Protein AF-A0A1Z5HD09-F1 (afdb_monomer_lite)

Structure (mmCIF, N/CA/C/O backbone):
data_AF-A0A1Z5HD09-F1
#
_entry.id   AF-A0A1Z5HD09-F1
#
loop_
_atom_site.group_PDB
_atom_site.id
_atom_site.type_symbol
_atom_site.label_atom_id
_atom_site.la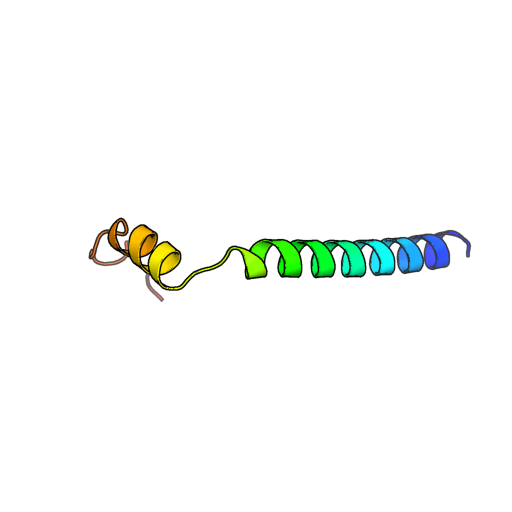bel_alt_id
_atom_site.label_comp_id
_atom_site.label_asym_id
_atom_site.label_entity_id
_atom_site.label_seq_id
_atom_site.pdbx_PDB_ins_code
_atom_site.Cartn_x
_atom_site.Cartn_y
_atom_site.Cartn_z
_atom_site.occupancy
_atom_site.B_iso_or_equiv
_atom_site.auth_seq_id
_atom_site.auth_comp_id
_atom_site.auth_asym_id
_atom_site.auth_atom_id
_atom_site.pdbx_PDB_model_num
ATOM 1 N N . MET A 1 1 ? 10.114 -9.678 33.780 1.00 62.56 1 MET A N 1
ATOM 2 C CA . MET A 1 1 ? 8.649 -9.644 33.560 1.00 62.56 1 MET A CA 1
ATOM 3 C C . MET A 1 1 ? 8.193 -8.425 32.753 1.00 62.56 1 MET A C 1
ATOM 5 O O . MET A 1 1 ? 7.397 -8.601 31.847 1.00 62.56 1 MET A O 1
ATOM 9 N N . ASN A 1 2 ? 8.729 -7.221 32.996 1.00 76.06 2 ASN A N 1
ATOM 10 C CA . ASN A 1 2 ? 8.306 -5.997 32.288 1.00 76.06 2 ASN A CA 1
ATOM 11 C C . ASN A 1 2 ? 8.490 -6.047 30.760 1.00 76.06 2 ASN A C 1
ATOM 13 O O . ASN A 1 2 ? 7.638 -5.555 30.036 1.00 76.06 2 ASN A O 1
ATOM 17 N N . GLN A 1 3 ? 9.541 -6.706 30.265 1.00 83.44 3 GLN A N 1
ATOM 18 C CA . GLN A 1 3 ? 9.827 -6.772 28.826 1.00 83.44 3 GLN A CA 1
ATOM 19 C C . GLN A 1 3 ? 8.760 -7.518 28.009 1.00 83.44 3 GLN A C 1
ATOM 21 O O . GLN A 1 3 ? 8.499 -7.106 26.887 1.00 83.44 3 GLN A O 1
ATOM 26 N N . PHE A 1 4 ? 8.108 -8.549 28.566 1.00 90.06 4 PHE A N 1
ATOM 27 C CA . PHE A 1 4 ? 7.049 -9.292 27.866 1.00 90.06 4 PHE A CA 1
ATOM 28 C C . PHE A 1 4 ? 5.794 -8.434 27.656 1.00 90.06 4 PHE A C 1
ATOM 30 O O . PHE A 1 4 ? 5.220 -8.404 26.571 1.00 90.06 4 PHE A O 1
ATOM 37 N N . PHE A 1 5 ? 5.390 -7.682 28.683 1.00 90.62 5 PHE A N 1
ATOM 38 C CA . PHE A 1 5 ? 4.271 -6.750 28.563 1.00 90.62 5 PHE A CA 1
ATOM 39 C C . PHE A 1 5 ? 4.605 -5.602 27.611 1.00 90.62 5 PHE A C 1
ATOM 41 O O . PHE A 1 5 ? 3.784 -5.247 26.770 1.00 90.62 5 PHE A O 1
ATOM 48 N N . THR A 1 6 ? 5.824 -5.062 27.691 1.00 94.94 6 THR A N 1
ATOM 49 C CA . THR A 1 6 ? 6.282 -4.022 26.766 1.00 94.94 6 THR A CA 1
ATOM 50 C C . THR A 1 6 ? 6.284 -4.512 25.317 1.00 94.94 6 THR A C 1
ATOM 52 O O . THR A 1 6 ? 5.778 -3.798 24.455 1.00 94.94 6 THR A O 1
ATOM 55 N N . SER A 1 7 ? 6.782 -5.722 25.035 1.00 95.31 7 SER A N 1
ATOM 56 C CA . SER A 1 7 ? 6.789 -6.267 23.672 1.00 95.31 7 SER A CA 1
ATOM 57 C C . SER A 1 7 ? 5.379 -6.546 23.156 1.00 95.31 7 SER A C 1
ATOM 59 O O . SER A 1 7 ? 5.074 -6.173 22.030 1.00 95.31 7 SER A O 1
ATOM 61 N N . ALA A 1 8 ? 4.495 -7.116 23.980 1.00 96.06 8 ALA A N 1
ATOM 62 C CA . ALA A 1 8 ? 3.116 -7.398 23.579 1.00 96.06 8 ALA A CA 1
ATOM 63 C C . ALA A 1 8 ? 2.320 -6.115 23.271 1.00 96.06 8 ALA A C 1
ATOM 65 O O . ALA A 1 8 ? 1.550 -6.065 22.311 1.00 96.06 8 ALA A O 1
ATOM 66 N N . ILE A 1 9 ? 2.518 -5.054 24.062 1.00 96.50 9 ILE A N 1
ATOM 67 C CA . ILE A 1 9 ? 1.893 -3.748 23.809 1.00 96.50 9 ILE A CA 1
ATOM 68 C C . ILE A 1 9 ? 2.448 -3.135 22.520 1.00 96.50 9 ILE A C 1
ATOM 70 O O . ILE A 1 9 ? 1.667 -2.681 21.684 1.00 96.50 9 ILE A O 1
ATOM 74 N N . ALA A 1 10 ? 3.771 -3.155 22.337 1.00 96.94 10 ALA A N 1
ATOM 75 C CA . ALA A 1 10 ? 4.410 -2.636 21.131 1.00 96.94 10 ALA A CA 1
ATOM 76 C C . ALA A 1 10 ? 3.929 -3.369 19.868 1.00 96.94 10 ALA A C 1
ATOM 78 O O . ALA A 1 10 ? 3.574 -2.726 18.883 1.00 96.94 10 ALA A O 1
ATOM 79 N N . GLU A 1 11 ? 3.837 -4.699 19.916 1.00 96.81 11 GLU A N 1
ATOM 80 C CA . GLU A 1 11 ? 3.317 -5.518 18.819 1.00 96.81 11 GLU A CA 1
ATOM 81 C C . GLU A 1 11 ? 1.860 -5.166 18.496 1.00 96.81 11 GLU A C 1
ATOM 83 O O . GLU A 1 11 ? 1.510 -4.943 17.335 1.00 96.81 11 GLU A O 1
ATOM 88 N N . LYS A 1 12 ? 1.004 -5.022 19.519 1.00 97.25 12 LYS A N 1
ATOM 89 C CA . LYS A 1 12 ? -0.397 -4.639 19.310 1.00 97.25 12 LYS A CA 1
ATOM 90 C C . LYS A 1 12 ? -0.529 -3.238 18.710 1.00 97.25 12 LYS A C 1
ATOM 92 O O . LYS A 1 12 ? -1.378 -3.037 17.842 1.00 97.25 12 LYS A O 1
ATOM 97 N N . MET A 1 13 ? 0.299 -2.285 19.136 1.00 97.94 13 MET A N 1
ATOM 98 C CA . MET A 1 13 ? 0.340 -0.947 18.541 1.00 97.94 13 MET A CA 1
ATOM 99 C C . MET A 1 13 ? 0.786 -0.994 17.077 1.00 97.94 13 MET A C 1
ATOM 101 O O . MET A 1 13 ? 0.101 -0.426 16.229 1.00 97.94 13 MET A O 1
ATOM 105 N N . ALA A 1 14 ? 1.864 -1.719 16.766 1.00 97.50 14 ALA A N 1
ATOM 106 C CA . ALA A 1 14 ? 2.356 -1.872 15.399 1.00 97.50 14 ALA A CA 1
ATOM 107 C C . ALA A 1 14 ? 1.300 -2.506 14.478 1.00 97.50 14 ALA A C 1
ATOM 109 O O . ALA A 1 14 ? 1.100 -2.040 13.355 1.00 97.50 14 ALA A O 1
ATOM 110 N N . ALA A 1 15 ? 0.566 -3.512 14.963 1.00 97.56 15 ALA A N 1
ATOM 111 C CA . ALA A 1 15 ? -0.528 -4.134 14.222 1.00 97.56 15 ALA A CA 1
ATOM 112 C C . ALA A 1 15 ? -1.673 -3.148 13.928 1.00 97.56 15 ALA A C 1
ATOM 114 O O . ALA A 1 15 ? -2.174 -3.109 12.804 1.00 97.56 15 ALA A O 1
ATOM 115 N N . LEU A 1 16 ? -2.075 -2.331 14.910 1.00 97.69 16 LEU A N 1
ATOM 116 C CA . LEU A 1 16 ? -3.122 -1.319 14.721 1.00 97.69 16 LEU 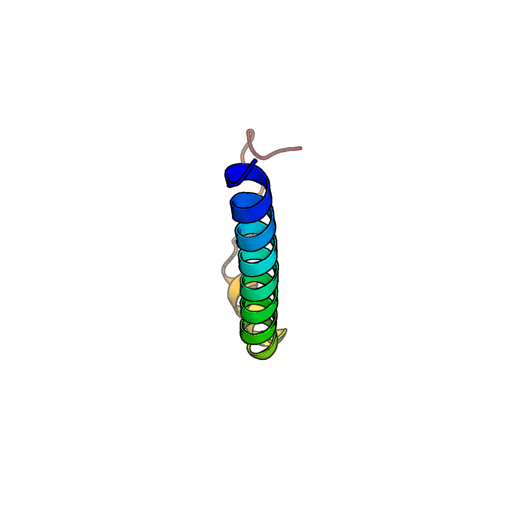A CA 1
ATOM 117 C C . LEU A 1 16 ? -2.686 -0.227 13.737 1.00 97.69 16 LEU A C 1
ATOM 119 O O . LEU A 1 16 ? -3.420 0.073 12.803 1.00 97.69 16 LEU A O 1
ATOM 123 N N . GLN A 1 17 ? -1.470 0.297 13.882 1.00 97.62 17 GLN A N 1
ATOM 124 C CA . GLN A 1 17 ? -0.929 1.306 12.968 1.00 97.62 17 GLN A CA 1
ATOM 125 C C . GLN A 1 17 ? -0.800 0.773 11.538 1.00 97.62 17 GLN A C 1
ATOM 127 O O . GLN A 1 17 ? -1.153 1.460 10.582 1.00 97.62 17 GLN A O 1
ATOM 132 N N . THR A 1 18 ? -0.334 -0.469 11.390 1.00 97.38 18 THR A N 1
ATOM 133 C CA . THR A 1 18 ? -0.212 -1.131 10.085 1.00 97.38 18 THR A CA 1
ATOM 134 C C . THR A 1 18 ? -1.576 -1.316 9.434 1.00 97.38 18 THR A C 1
ATOM 136 O O . THR A 1 18 ? -1.728 -1.079 8.236 1.00 97.38 18 THR A O 1
ATOM 139 N N . LYS A 1 19 ? -2.581 -1.709 10.223 1.00 97.75 19 LYS A N 1
ATOM 140 C CA . LYS A 1 19 ? -3.965 -1.804 9.767 1.00 97.75 19 LYS A CA 1
ATOM 141 C C . LYS A 1 19 ? -4.452 -0.442 9.263 1.00 97.75 19 LYS A C 1
ATOM 143 O O . LYS A 1 19 ? -4.919 -0.363 8.132 1.00 97.75 19 LYS A O 1
ATOM 148 N N . ASP A 1 20 ? -4.331 0.610 10.068 1.00 97.69 20 ASP A N 1
ATOM 149 C CA . ASP A 1 20 ? -4.839 1.942 9.723 1.00 97.69 20 ASP A CA 1
ATOM 150 C C . ASP A 1 20 ? -4.168 2.497 8.459 1.00 97.69 20 ASP A C 1
ATOM 152 O O . ASP A 1 20 ? -4.854 2.972 7.555 1.00 97.69 20 ASP A O 1
ATOM 156 N N . TYR A 1 21 ? -2.846 2.341 8.339 1.00 97.31 21 TYR A N 1
ATOM 157 C CA . TYR A 1 21 ? -2.107 2.704 7.129 1.00 97.31 21 TYR A CA 1
ATOM 158 C C . TYR A 1 21 ? -2.651 1.992 5.881 1.00 97.31 21 TYR A C 1
ATOM 160 O O . TYR A 1 21 ? -2.928 2.640 4.872 1.00 97.31 21 TYR A O 1
ATOM 168 N N . GLN A 1 22 ? -2.870 0.674 5.952 1.00 97.88 22 GLN A N 1
ATOM 169 C CA . GLN A 1 22 ? -3.428 -0.082 4.828 1.00 97.88 22 GLN A CA 1
ATOM 170 C C . GLN A 1 22 ? -4.832 0.394 4.444 1.00 97.88 22 GLN A C 1
ATOM 172 O O . GLN A 1 22 ? -5.131 0.475 3.255 1.00 97.88 22 GLN A O 1
ATOM 177 N N . TYR A 1 23 ? -5.687 0.737 5.414 1.00 98.06 23 TYR A N 1
ATOM 178 C CA . TYR A 1 23 ? -7.013 1.28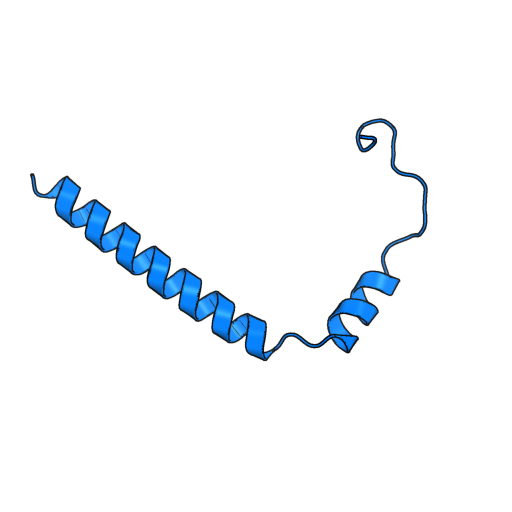9 5.118 1.00 98.06 23 TYR A CA 1
ATOM 179 C C . TYR A 1 23 ? -6.929 2.640 4.404 1.00 98.06 23 TYR A C 1
ATOM 181 O O . TYR A 1 23 ? -7.667 2.861 3.443 1.00 98.06 23 TYR A O 1
ATOM 189 N N . GLU A 1 24 ? -6.042 3.536 4.839 1.00 98.00 24 GLU A N 1
ATOM 190 C CA . GLU A 1 24 ? -5.869 4.843 4.195 1.00 98.00 24 GLU A CA 1
ATOM 191 C C . GLU A 1 24 ? -5.301 4.734 2.775 1.00 98.00 24 GLU A C 1
ATOM 193 O O . GLU A 1 24 ? -5.748 5.453 1.880 1.00 98.00 24 GLU A O 1
ATOM 198 N N . GLU A 1 25 ? -4.375 3.806 2.523 1.00 96.56 25 GLU A N 1
ATOM 199 C CA . GLU A 1 25 ? -3.880 3.548 1.167 1.00 96.56 25 GLU A CA 1
ATOM 200 C C . GLU A 1 25 ? -4.937 2.864 0.289 1.00 96.56 25 GLU A C 1
ATOM 202 O O . GLU A 1 25 ? -5.135 3.255 -0.863 1.00 96.56 25 GLU A O 1
ATOM 207 N N . ALA A 1 26 ? -5.694 1.908 0.835 1.00 96.50 26 ALA A N 1
ATOM 208 C CA . ALA A 1 26 ? -6.757 1.219 0.106 1.00 96.50 26 ALA A CA 1
ATOM 209 C C . ALA A 1 26 ? -7.858 2.178 -0.374 1.00 96.50 26 ALA A C 1
ATOM 211 O O . ALA A 1 26 ? -8.380 2.002 -1.472 1.00 96.50 26 ALA A O 1
ATOM 212 N N . LYS A 1 27 ? -8.176 3.233 0.392 1.00 97.44 27 LYS A N 1
ATOM 213 C CA . LYS A 1 27 ? -9.130 4.277 -0.034 1.00 97.44 27 LYS A CA 1
ATOM 214 C C . LYS A 1 27 ? -8.686 5.024 -1.295 1.00 97.44 27 LYS A C 1
ATOM 216 O O . LYS A 1 27 ? -9.531 5.536 -2.023 1.00 97.44 27 LYS A O 1
ATOM 221 N N . LYS A 1 28 ? -7.377 5.114 -1.542 1.00 96.00 28 LYS A N 1
ATOM 222 C CA . LYS A 1 28 ? -6.798 5.773 -2.724 1.00 96.00 28 LYS A CA 1
ATOM 223 C C . LYS A 1 28 ? -6.682 4.820 -3.915 1.00 96.00 28 LYS A C 1
ATOM 225 O O . LYS A 1 28 ? -6.463 5.270 -5.040 1.00 96.00 28 LYS A O 1
ATOM 230 N N . ALA A 1 29 ? -6.791 3.514 -3.679 1.00 95.19 29 ALA A N 1
ATOM 231 C CA . ALA A 1 29 ? -6.623 2.507 -4.709 1.00 95.19 29 ALA A CA 1
ATOM 232 C C . ALA A 1 29 ? -7.786 2.552 -5.707 1.00 95.19 29 ALA A C 1
ATOM 234 O O . ALA A 1 29 ? -8.960 2.499 -5.345 1.00 95.19 29 ALA A O 1
ATOM 235 N N . THR A 1 30 ? -7.450 2.604 -6.994 1.00 97.69 30 THR A N 1
ATOM 236 C CA . THR A 1 30 ? -8.420 2.490 -8.084 1.00 97.69 30 THR A CA 1
ATOM 237 C C . THR A 1 30 ? -7.953 1.433 -9.068 1.00 97.69 30 THR A C 1
ATOM 239 O O . THR A 1 30 ? -6.753 1.280 -9.318 1.00 97.69 30 THR A O 1
ATOM 242 N N . ARG A 1 31 ? -8.908 0.708 -9.657 1.00 96.94 31 ARG A N 1
ATOM 243 C CA . ARG A 1 31 ? -8.597 -0.286 -10.689 1.00 96.94 31 ARG A CA 1
ATOM 244 C C . ARG A 1 31 ? -7.902 0.353 -11.893 1.00 96.94 31 ARG A C 1
ATOM 246 O O . ARG A 1 31 ? -6.921 -0.185 -12.387 1.00 96.94 31 ARG A O 1
ATOM 253 N N . GLU A 1 32 ? -8.367 1.527 -12.308 1.00 97.81 32 GLU A N 1
ATOM 254 C CA . GLU A 1 32 ? -7.777 2.277 -13.417 1.00 97.81 32 GLU A CA 1
ATOM 255 C C . GLU A 1 32 ? -6.318 2.674 -13.144 1.00 97.81 32 GLU A C 1
ATOM 257 O O . GLU A 1 32 ? -5.464 2.505 -14.014 1.00 97.81 32 GLU A O 1
ATOM 262 N N . GLY A 1 33 ? -6.010 3.159 -11.934 1.00 97.00 33 GLY A N 1
ATOM 263 C CA . GLY A 1 33 ? -4.642 3.501 -11.542 1.00 97.00 33 GLY A CA 1
ATOM 264 C C . GLY A 1 33 ? -3.712 2.289 -11.559 1.00 97.00 33 GLY A C 1
ATOM 265 O O . GLY A 1 33 ? -2.600 2.378 -12.080 1.00 97.00 33 GLY A O 1
ATOM 266 N N . PHE A 1 34 ? -4.191 1.146 -11.062 1.00 96.38 34 PHE A N 1
ATOM 267 C CA . PHE A 1 34 ? -3.461 -0.119 -11.132 1.00 96.38 34 PHE A CA 1
ATOM 268 C C . PHE A 1 34 ? -3.186 -0.532 -12.583 1.00 96.38 34 PHE A C 1
ATOM 270 O O . PHE A 1 34 ? -2.032 -0.729 -12.962 1.00 96.38 34 PHE A O 1
ATOM 277 N N . ASP A 1 35 ? -4.225 -0.584 -13.421 1.00 97.44 35 ASP A N 1
ATOM 278 C CA . ASP A 1 35 ? -4.096 -0.986 -14.823 1.00 97.44 35 ASP A CA 1
ATOM 279 C C . ASP A 1 35 ? -3.164 -0.031 -15.597 1.00 97.44 35 ASP A C 1
ATOM 281 O O . ASP A 1 35 ? -2.380 -0.469 -16.440 1.00 97.44 35 ASP A O 1
ATOM 285 N N . LYS A 1 36 ? -3.193 1.275 -15.292 1.00 97.19 36 LYS A N 1
ATOM 286 C CA . LYS A 1 36 ? -2.287 2.274 -15.881 1.00 97.19 36 LYS 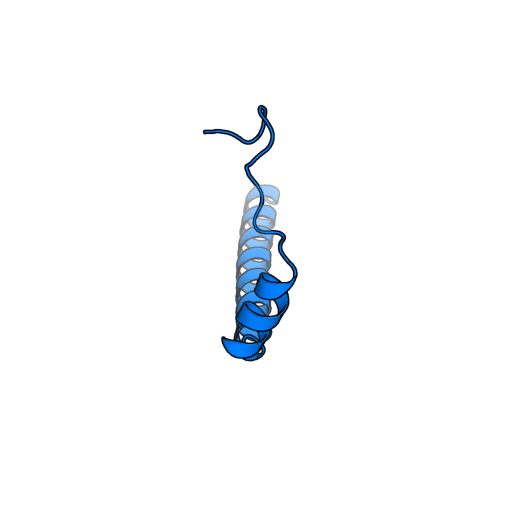A CA 1
ATOM 287 C C . LYS A 1 36 ? -0.819 1.964 -15.589 1.00 97.19 36 LYS A C 1
ATOM 289 O O . LYS A 1 36 ? -0.002 2.070 -16.500 1.00 97.19 36 LYS A O 1
ATOM 294 N N . VAL A 1 37 ? -0.486 1.602 -14.350 1.00 96.69 37 VAL A N 1
ATOM 295 C CA . VAL A 1 37 ? 0.886 1.232 -13.962 1.00 96.69 37 VAL A CA 1
ATOM 296 C C . VAL A 1 37 ? 1.289 -0.088 -14.613 1.00 96.69 37 VAL A C 1
ATOM 298 O O . VAL A 1 37 ? 2.377 -0.180 -15.174 1.00 96.69 37 VAL A O 1
ATOM 301 N N . MET A 1 38 ? 0.397 -1.082 -14.621 1.00 96.44 38 MET A N 1
ATOM 302 C CA . MET A 1 38 ? 0.680 -2.393 -15.213 1.00 96.44 38 MET A CA 1
ATOM 303 C C . MET A 1 38 ? 0.965 -2.333 -16.716 1.00 96.44 38 MET A C 1
ATOM 305 O O . MET A 1 38 ? 1.760 -3.123 -17.210 1.00 96.44 38 MET A O 1
ATOM 309 N N . A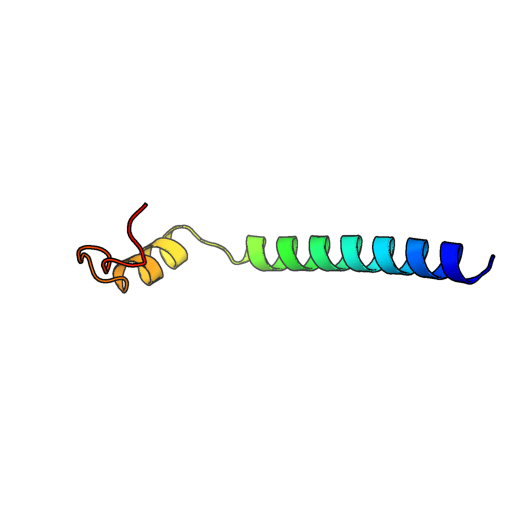RG A 1 39 ? 0.402 -1.365 -17.450 1.00 96.62 39 ARG A N 1
ATOM 310 C CA . ARG A 1 39 ? 0.735 -1.141 -18.871 1.00 96.62 39 ARG A CA 1
ATOM 311 C C . ARG A 1 39 ? 2.189 -0.732 -19.116 1.00 96.62 39 ARG A C 1
ATOM 313 O O . ARG A 1 39 ? 2.649 -0.841 -20.246 1.00 96.62 39 ARG A O 1
ATOM 320 N N . ALA A 1 40 ? 2.894 -0.229 -18.103 1.00 96.06 40 ALA A N 1
ATOM 321 C CA . ALA A 1 40 ? 4.314 0.091 -18.219 1.00 96.06 40 ALA A CA 1
ATOM 322 C C . ALA A 1 40 ? 5.212 -1.152 -18.091 1.00 96.06 40 ALA A C 1
ATOM 324 O O . ALA A 1 40 ? 6.401 -1.071 -18.396 1.00 96.06 40 ALA A O 1
ATOM 325 N N . VAL A 1 41 ? 4.666 -2.286 -17.638 1.00 93.38 41 VAL A N 1
ATOM 326 C CA . VAL A 1 41 ? 5.407 -3.544 -17.522 1.00 93.38 41 VAL A CA 1
ATOM 327 C C . VAL A 1 41 ? 5.595 -4.143 -18.923 1.00 93.38 41 VAL A C 1
ATOM 329 O O . VAL A 1 41 ? 4.603 -4.361 -19.620 1.00 93.38 41 VAL A O 1
ATOM 332 N N . PRO A 1 42 ? 6.839 -4.412 -19.362 1.00 92.06 42 PRO A N 1
ATOM 333 C CA . PRO A 1 42 ? 7.093 -5.027 -20.661 1.00 92.06 42 PRO A CA 1
ATOM 334 C C . PRO A 1 42 ? 6.562 -6.462 -20.725 1.00 92.06 42 PRO A C 1
ATOM 336 O O . PRO A 1 42 ? 6.822 -7.263 -19.829 1.00 92.06 42 PRO A O 1
ATOM 339 N N . ASP A 1 43 ? 5.891 -6.804 -21.823 1.00 93.12 43 ASP A N 1
ATOM 340 C CA . ASP A 1 43 ? 5.494 -8.181 -22.126 1.00 93.12 43 ASP A CA 1
ATOM 341 C C . ASP A 1 43 ? 6.682 -8.948 -22.729 1.00 93.12 43 ASP A C 1
ATOM 343 O O . ASP A 1 43 ? 6.854 -9.036 -23.947 1.00 93.12 43 ASP A O 1
ATOM 347 N N . ILE A 1 44 ? 7.578 -9.419 -21.859 1.00 93.69 44 ILE A N 1
ATOM 348 C CA . ILE A 1 44 ? 8.771 -10.183 -22.234 1.00 93.69 44 ILE A CA 1
ATOM 349 C C . ILE A 1 44 ? 8.862 -11.477 -21.431 1.00 93.69 44 ILE A C 1
ATOM 351 O O . ILE A 1 44 ? 8.351 -11.587 -20.317 1.00 93.69 44 ILE A O 1
ATOM 355 N N . LYS A 1 45 ? 9.557 -12.472 -21.990 1.00 93.62 45 LYS A N 1
ATOM 356 C CA . LYS A 1 45 ? 9.821 -13.719 -21.268 1.00 93.62 45 LYS A CA 1
ATOM 357 C C . LYS A 1 45 ? 10.662 -13.440 -20.011 1.00 93.62 45 LYS A C 1
ATOM 359 O O . LYS A 1 45 ? 11.634 -12.688 -20.118 1.00 93.62 45 LYS A O 1
ATOM 364 N N . PRO A 1 46 ? 10.356 -14.089 -18.871 1.00 92.19 46 PRO A N 1
ATOM 365 C CA . PRO A 1 46 ? 11.203 -14.032 -17.688 1.00 92.19 46 PRO A CA 1
ATOM 366 C C . PRO A 1 46 ? 12.626 -14.507 -17.989 1.00 92.19 46 PRO A C 1
ATOM 368 O O . PRO A 1 46 ? 12.850 -15.437 -18.773 1.00 92.19 46 PRO A O 1
ATOM 371 N N . VAL A 1 47 ? 13.586 -13.860 -17.340 1.00 94.00 47 VAL A N 1
ATOM 372 C CA . VAL A 1 47 ? 14.998 -14.261 -17.314 1.00 94.00 47 VAL A CA 1
ATOM 373 C C . VAL A 1 47 ? 15.161 -15.613 -16.615 1.00 94.00 47 VAL A C 1
ATOM 375 O O . VAL A 1 47 ? 14.347 -15.975 -15.777 1.00 94.00 47 VAL A O 1
ATOM 378 N N . GLU A 1 48 ? 16.211 -16.372 -1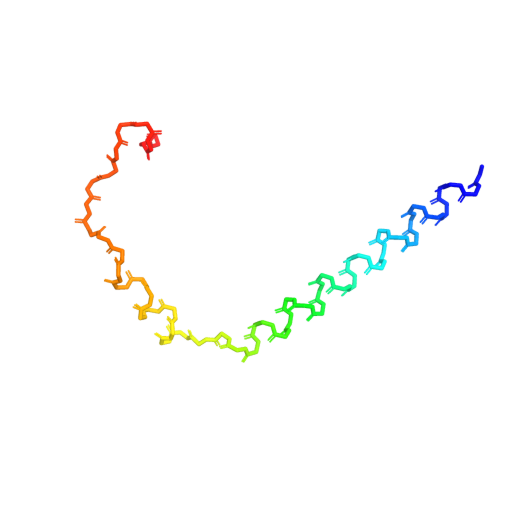6.947 1.00 93.88 48 GLU A N 1
ATOM 379 C CA . GLU A 1 48 ? 16.375 -17.769 -16.490 1.00 93.88 48 GLU A CA 1
ATOM 380 C C . GLU A 1 48 ? 16.264 -17.963 -14.970 1.00 93.88 48 GLU A C 1
ATOM 382 O O . GLU A 1 48 ? 15.685 -18.946 -14.527 1.00 93.88 48 GLU A O 1
ATOM 387 N N . TYR A 1 49 ? 16.782 -17.027 -14.170 1.00 92.38 49 TYR A N 1
ATOM 388 C CA . TYR A 1 49 ? 16.741 -17.104 -12.704 1.00 92.38 49 TYR A CA 1
ATOM 389 C C . TYR A 1 49 ? 15.390 -16.701 -12.089 1.00 92.38 49 TYR A C 1
ATOM 391 O O . TYR A 1 49 ? 15.212 -16.841 -10.884 1.00 92.38 49 TYR A O 1
ATOM 399 N N . ASP A 1 50 ? 14.474 -16.172 -12.900 1.00 92.00 50 ASP A N 1
ATOM 400 C CA . ASP A 1 50 ? 13.120 -15.742 -12.521 1.00 92.00 50 ASP A CA 1
ATOM 401 C C . ASP A 1 50 ? 12.050 -16.695 -13.093 1.00 92.00 50 ASP A C 1
ATOM 403 O O . ASP A 1 50 ? 10.852 -16.417 -13.094 1.00 92.00 50 ASP A O 1
ATOM 407 N N . LYS A 1 51 ? 12.487 -17.839 -13.632 1.00 87.81 51 LYS A N 1
ATOM 408 C CA . LYS A 1 51 ? 11.600 -18.931 -14.032 1.00 87.81 51 LYS A CA 1
ATOM 409 C C . LYS A 1 51 ? 11.285 -19.801 -12.813 1.00 87.81 51 LYS A C 1
ATOM 411 O O . LYS A 1 51 ? 12.180 -20.098 -12.024 1.00 87.81 51 LYS A O 1
ATOM 416 N N . LEU A 1 52 ? 10.015 -20.194 -12.687 1.00 81.81 52 LEU A N 1
ATOM 417 C CA . LEU A 1 52 ? 9.526 -21.161 -11.694 1.00 81.81 52 LEU A CA 1
ATOM 418 C C . LEU A 1 52 ? 9.960 -22.592 -12.026 1.00 81.81 52 LEU A C 1
ATOM 420 O O . LEU A 1 52 ? 9.958 -22.938 -13.231 1.00 81.81 52 LEU A O 1
#

Sequence (52 aa):
MNQFFTSAIAEKMAALQTKDYQYEEAKKATREGFDKVMRAVPDIKPVEYDKL

Secondary structure (DSSP, 8-state):
-HHHHHHHHHHHHHHHHHHHHHHHHHHH--HHHHHHHHTTS---PPPGGG--

Foldseek 3Di:
DVVVVVVVVVVVVVVVVVVVVVVVVVVVDDPVVVVVVVVVDDPDDDDPVPDD

Radius of gyration: 19.8 Å; chains: 1; bounding box: 26×27×56 Å

pLDDT: mean 94.17, std 6.17, range [62.56, 98.06]